Protein AF-A0A8C2P5B5-F1 (afdb_monomer)

Foldseek 3Di:
DDPPPPPPPALDDDDADDDDDAPPDPDPRQVVRVVVVLVSCVRPQAWDKDWDANPDPPGDIDIDIDHDDNDPD

InterPro domains:
  IPR017932 Glutamine amidotransferase type 2 domain [PS51278] (12-73)
  IPR029055 Nucleophile aminohydrolases, N-terminal [G3DSA:3.60.20.10] (12-63)
  IPR029055 Nucleophile aminohydrolases, N-terminal [SSF56235] (12-69)

pLDDT: mean 78.69, std 14.18, range [44.0, 94.81]

Structure (mmCIF, N/CA/C/O backbone):
data_AF-A0A8C2P5B5-F1
#
_entry.id   AF-A0A8C2P5B5-F1
#
loop_
_atom_site.group_PDB
_atom_site.id
_atom_site.type_symbol
_atom_site.label_atom_id
_atom_site.label_alt_id
_atom_site.label_comp_id
_atom_site.label_asym_id
_atom_site.label_entity_id
_atom_site.label_seq_id
_atom_site.pdbx_PDB_ins_code
_atom_site.Cartn_x
_atom_site.Cartn_y
_atom_site.Cartn_z
_atom_site.occupancy
_atom_site.B_iso_or_equiv
_atom_site.auth_seq_id
_atom_site.auth_comp_id
_atom_site.auth_asym_id
_atom_site.auth_atom_id
_atom_site.pdbx_PDB_mo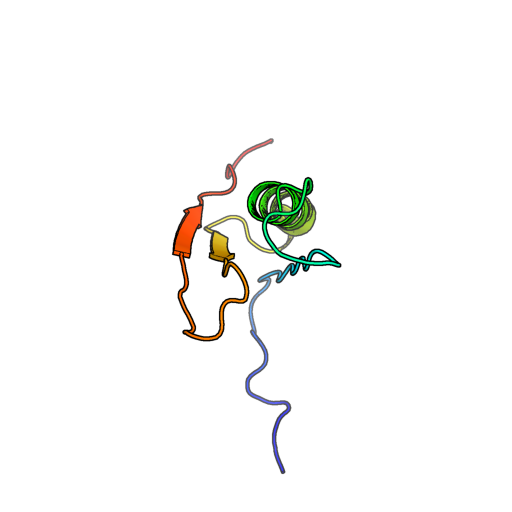del_num
ATOM 1 N N . MET A 1 1 ? -22.510 -19.267 -1.241 1.00 46.50 1 MET A N 1
ATOM 2 C CA . MET A 1 1 ? -21.153 -19.191 -0.670 1.00 46.50 1 MET A CA 1
ATOM 3 C C . MET A 1 1 ? -21.026 -17.799 -0.092 1.00 46.50 1 MET A C 1
ATOM 5 O O . MET A 1 1 ? -21.019 -16.838 -0.849 1.00 46.50 1 MET A O 1
ATOM 9 N N . GLU A 1 2 ? -21.110 -17.719 1.231 1.00 51.62 2 GLU A N 1
ATOM 10 C CA . GLU A 1 2 ? -21.065 -16.502 2.043 1.00 51.62 2 GLU A CA 1
ATOM 11 C C . GLU A 1 2 ? -19.705 -15.812 1.876 1.00 51.62 2 GLU A C 1
ATOM 13 O O . GLU A 1 2 ? -18.718 -16.224 2.478 1.00 51.62 2 GLU A O 1
ATOM 18 N N . LEU A 1 3 ? -19.628 -14.783 1.029 1.00 59.22 3 LEU A N 1
ATOM 19 C CA . LEU A 1 3 ? -18.476 -13.870 0.999 1.00 59.22 3 LEU A CA 1
ATOM 20 C C . LEU A 1 3 ? -18.804 -12.483 1.570 1.00 59.22 3 LEU A C 1
ATOM 22 O O . LEU A 1 3 ? -17.904 -11.667 1.737 1.00 59.22 3 LEU A O 1
ATOM 26 N N . GLU A 1 4 ? -20.072 -12.208 1.879 1.00 57.06 4 GLU A N 1
ATOM 27 C CA . GLU A 1 4 ? -20.539 -10.863 2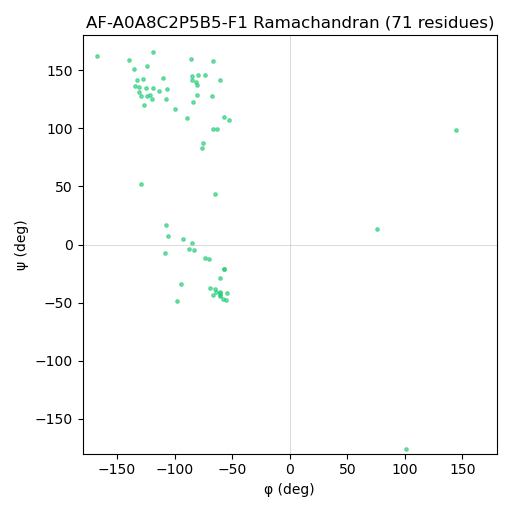.240 1.00 57.06 4 GLU A CA 1
ATOM 28 C C . GLU A 1 4 ? -20.424 -10.525 3.736 1.00 57.06 4 GLU A C 1
ATOM 30 O O . GLU A 1 4 ? -20.655 -9.382 4.114 1.00 57.06 4 GLU A O 1
ATOM 35 N N . GLU A 1 5 ? -19.995 -11.453 4.60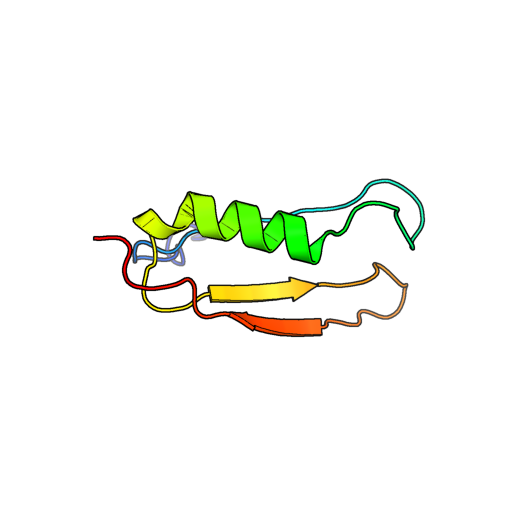0 1.00 60.00 5 GLU A N 1
ATOM 36 C CA . GLU A 1 5 ? -20.048 -11.244 6.060 1.00 60.00 5 GLU A CA 1
ATOM 37 C C . GLU A 1 5 ? -18.689 -10.951 6.747 1.00 60.00 5 GLU A C 1
ATOM 39 O O . GLU A 1 5 ? -18.615 -10.811 7.971 1.00 60.00 5 GLU A O 1
ATOM 44 N N . LEU A 1 6 ? -17.616 -10.753 5.968 1.00 56.97 6 LEU A N 1
ATOM 45 C CA . LEU A 1 6 ? -16.290 -10.303 6.443 1.00 56.97 6 LEU A CA 1
ATOM 46 C C . LEU A 1 6 ? -15.960 -8.846 6.059 1.00 56.97 6 LEU A C 1
ATOM 48 O O . LEU A 1 6 ? -14.799 -8.440 6.090 1.00 56.97 6 LEU A O 1
ATOM 52 N N . GLY A 1 7 ? -16.957 -8.047 5.667 1.00 61.41 7 GLY A N 1
ATOM 53 C CA . GLY A 1 7 ? -16.751 -6.624 5.389 1.00 61.41 7 GLY A CA 1
ATOM 54 C C . GLY A 1 7 ? -16.242 -5.880 6.626 1.00 61.41 7 GLY A C 1
ATOM 55 O O . GLY A 1 7 ? -16.670 -6.177 7.740 1.00 61.41 7 GLY A O 1
ATOM 56 N N . ILE A 1 8 ? -15.328 -4.922 6.437 1.00 55.56 8 ILE A N 1
ATOM 57 C CA . ILE A 1 8 ? -14.842 -4.040 7.506 1.00 55.56 8 ILE A CA 1
ATOM 58 C C . ILE A 1 8 ? -16.055 -3.319 8.112 1.00 55.56 8 ILE A C 1
ATOM 60 O O . ILE A 1 8 ? -16.702 -2.519 7.443 1.00 55.56 8 ILE A O 1
ATOM 64 N N . ARG A 1 9 ? -16.406 -3.679 9.354 1.00 55.62 9 ARG A N 1
ATOM 65 C CA . ARG A 1 9 ? -17.662 -3.281 10.021 1.00 55.62 9 ARG A CA 1
ATOM 66 C C . ARG A 1 9 ? -17.592 -1.913 10.713 1.00 55.62 9 ARG A C 1
ATOM 68 O O . ARG A 1 9 ? -18.574 -1.487 11.308 1.00 55.62 9 ARG A O 1
ATOM 75 N N . GLU A 1 10 ? -16.455 -1.236 10.621 1.00 59.28 10 GLU A N 1
ATOM 76 C CA . GLU A 1 10 ? -16.212 0.102 11.167 1.00 59.28 10 GLU A CA 1
ATOM 77 C C . GLU A 1 10 ? -15.869 1.069 10.031 1.00 59.28 10 GLU A C 1
ATOM 79 O O . GLU A 1 10 ? -15.593 0.633 8.913 1.00 59.28 10 GLU A O 1
ATOM 84 N N . GLU A 1 11 ? -15.904 2.377 10.288 1.00 67.50 11 GLU A N 1
ATOM 85 C CA . GLU A 1 11 ? -15.673 3.436 9.297 1.00 67.50 11 GLU A CA 1
ATOM 86 C C . GLU A 1 11 ? -14.232 3.451 8.724 1.00 67.50 11 GLU A C 1
ATOM 88 O O . GLU A 1 11 ? -13.616 4.485 8.568 1.00 67.50 11 GLU A O 1
ATOM 93 N N . CYS A 1 12 ? -13.600 2.340 8.363 1.00 77.06 12 CYS A N 1
ATOM 94 C CA . CYS A 1 12 ? -12.293 2.392 7.708 1.00 77.06 12 CYS A CA 1
ATOM 95 C C . CYS A 1 12 ? -12.432 2.720 6.209 1.00 77.06 12 CYS A C 1
ATOM 97 O O . CYS A 1 12 ? -13.378 2.307 5.537 1.00 77.06 12 CYS A O 1
ATOM 99 N N . GLY A 1 13 ? -11.458 3.451 5.661 1.00 82.81 13 GLY A N 1
ATOM 100 C CA . GLY A 1 13 ? -11.341 3.733 4.228 1.00 82.81 13 GLY A CA 1
ATOM 101 C C . GLY A 1 13 ? -10.150 3.005 3.603 1.00 82.81 13 GLY A C 1
ATOM 102 O O . GLY A 1 13 ? -9.098 2.895 4.227 1.00 82.81 13 GLY A O 1
ATOM 103 N N . VAL A 1 14 ? -10.298 2.539 2.360 1.00 89.88 14 VAL A N 1
ATOM 104 C CA . VAL A 1 14 ? -9.209 1.926 1.581 1.00 89.88 14 VAL A CA 1
ATOM 105 C C . VAL A 1 14 ? -8.970 2.745 0.318 1.00 89.88 14 VAL A C 1
ATOM 107 O O . VAL A 1 14 ? -9.913 3.102 -0.386 1.00 89.88 14 VAL A O 1
ATOM 110 N N . PHE A 1 15 ? -7.701 3.019 0.017 1.00 91.81 15 PHE A N 1
ATOM 111 C CA . PHE A 1 15 ? -7.275 3.679 -1.213 1.00 91.81 15 PHE A CA 1
ATOM 112 C C . PHE A 1 15 ? -6.123 2.898 -1.853 1.00 91.81 15 PHE A C 1
ATOM 114 O O . PHE A 1 15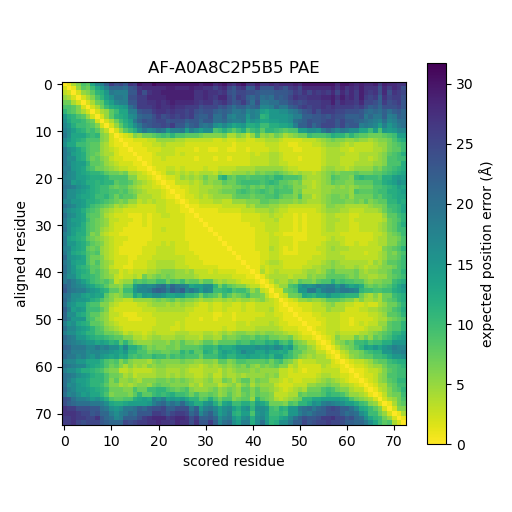 ? -5.194 2.484 -1.162 1.00 91.81 15 PHE A O 1
ATOM 121 N N . GLY A 1 16 ? -6.180 2.708 -3.173 1.00 94.00 16 GLY A N 1
ATOM 122 C CA . GLY A 1 16 ? -5.155 2.014 -3.950 1.00 94.00 16 GLY A CA 1
ATOM 123 C C . GLY A 1 16 ? -4.692 2.854 -5.135 1.00 94.00 16 GLY A C 1
ATOM 124 O O . GLY A 1 16 ? -5.493 3.535 -5.770 1.00 94.00 16 GLY A O 1
ATOM 125 N N . CYS A 1 17 ? -3.397 2.791 -5.440 1.00 93.38 17 CYS A N 1
ATOM 126 C CA . CYS A 1 17 ? -2.795 3.430 -6.606 1.00 93.38 17 CYS A CA 1
ATOM 127 C C . CYS A 1 17 ? -1.853 2.439 -7.288 1.00 93.38 17 CYS A C 1
ATOM 129 O O . CYS A 1 17 ? -1.077 1.757 -6.619 1.00 93.38 17 CYS A O 1
ATOM 131 N N . ILE A 1 18 ? -1.921 2.381 -8.615 1.00 91.88 18 ILE A N 1
ATOM 132 C CA . ILE A 1 18 ? -1.024 1.594 -9.455 1.00 91.88 18 ILE A CA 1
ATOM 133 C C . ILE A 1 18 ? -0.511 2.490 -10.579 1.00 91.88 18 ILE A C 1
ATOM 135 O O . ILE A 1 18 ? -1.288 3.187 -11.232 1.00 91.88 18 ILE A O 1
ATOM 139 N N . ALA A 1 19 ? 0.802 2.493 -10.787 1.00 92.00 19 ALA A N 1
ATOM 140 C CA . ALA A 1 19 ? 1.398 3.180 -11.921 1.00 92.00 19 ALA A CA 1
ATOM 141 C C . ALA A 1 19 ? 1.371 2.277 -13.157 1.00 92.00 19 ALA A C 1
ATOM 143 O O . ALA A 1 19 ? 1.598 1.073 -13.063 1.00 92.00 19 ALA A O 1
ATOM 144 N N . SER A 1 20 ? 1.117 2.870 -14.321 1.00 88.94 20 SER A N 1
ATOM 145 C CA . SER A 1 20 ? 1.260 2.193 -15.608 1.00 88.94 20 SER A CA 1
ATOM 146 C C . SER A 1 20 ? 2.702 2.263 -16.107 1.00 88.94 20 SER A C 1
ATOM 148 O O . SER A 1 20 ? 3.345 3.307 -15.976 1.00 88.94 20 SER A O 1
ATOM 150 N N . GLY A 1 21 ? 3.152 1.206 -16.782 1.00 84.56 21 GLY A N 1
ATOM 151 C CA . GLY A 1 21 ? 4.469 1.139 -17.417 1.00 84.56 21 GLY A CA 1
ATOM 152 C C . GLY A 1 21 ? 5.489 0.342 -16.609 1.00 84.56 21 GLY A C 1
ATOM 153 O O . GLY A 1 21 ? 5.158 -0.268 -15.595 1.00 84.56 21 GLY A O 1
ATOM 154 N N . GLU A 1 22 ? 6.728 0.322 -17.096 1.00 82.75 22 GLU A N 1
ATOM 155 C CA . GLU A 1 22 ? 7.838 -0.334 -16.405 1.00 82.75 22 GLU A CA 1
ATOM 156 C C . GLU A 1 22 ? 8.279 0.477 -15.180 1.00 82.75 22 GLU A C 1
ATOM 158 O O . GLU A 1 22 ? 8.244 1.710 -15.171 1.00 82.75 22 GLU A O 1
ATOM 163 N N . TRP A 1 23 ? 8.701 -0.226 -14.132 1.00 83.56 23 TRP A N 1
ATOM 164 C CA . TRP A 1 23 ? 9.294 0.388 -12.951 1.00 83.56 23 TRP A CA 1
ATOM 165 C C . TRP A 1 23 ? 10.785 0.690 -13.199 1.00 83.56 23 TRP A C 1
ATOM 167 O O . TRP A 1 23 ?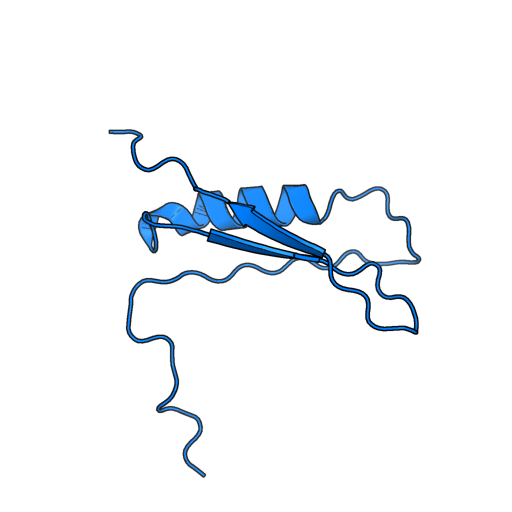 11.480 -0.166 -13.749 1.00 83.56 23 TRP A O 1
ATOM 177 N N . PRO A 1 24 ? 11.331 1.841 -12.756 1.00 86.56 24 PRO A N 1
ATOM 178 C CA . PRO A 1 24 ? 10.698 2.904 -11.974 1.00 86.56 24 PRO A CA 1
ATOM 179 C C . PRO A 1 24 ? 9.853 3.869 -12.815 1.00 86.56 24 PRO A C 1
ATOM 181 O O . PRO A 1 24 ? 10.271 4.344 -13.867 1.00 86.56 24 PRO A O 1
ATOM 184 N N . THR A 1 25 ? 8.678 4.220 -12.294 1.00 85.69 25 THR A N 1
ATOM 185 C CA . THR A 1 25 ? 7.813 5.256 -12.877 1.00 85.69 25 THR A CA 1
ATOM 186 C C . THR A 1 25 ? 8.197 6.655 -12.377 1.00 85.69 25 THR A C 1
ATOM 188 O O . THR A 1 25 ? 8.807 6.805 -11.319 1.00 85.69 25 THR A O 1
ATOM 191 N N . GLN A 1 26 ? 7.799 7.701 -13.111 1.00 88.50 26 GLN A N 1
ATOM 192 C CA . GLN A 1 26 ? 7.878 9.089 -12.632 1.00 88.50 26 GLN A CA 1
ATOM 193 C C . GLN A 1 26 ? 6.814 9.420 -11.570 1.00 88.50 26 GLN A C 1
ATOM 195 O O . GLN A 1 26 ? 6.878 10.480 -10.950 1.00 88.50 26 GLN A O 1
ATOM 200 N N . LEU A 1 27 ? 5.826 8.542 -11.369 1.00 90.31 27 LEU A N 1
ATOM 201 C CA . LEU A 1 27 ? 4.772 8.729 -10.378 1.00 90.31 27 LEU A CA 1
ATOM 202 C C . LEU A 1 27 ? 5.227 8.258 -8.990 1.00 90.31 27 LEU A C 1
ATOM 204 O O . LEU A 1 27 ? 5.530 7.083 -8.789 1.00 90.31 27 LEU A O 1
ATOM 208 N N . ASP A 1 28 ? 5.180 9.151 -8.003 1.00 91.12 28 ASP A N 1
ATOM 209 C CA . ASP A 1 28 ? 5.367 8.793 -6.595 1.00 91.12 28 ASP A CA 1
ATOM 210 C C . ASP A 1 28 ? 4.096 8.116 -6.048 1.00 91.12 28 ASP A C 1
ATOM 212 O O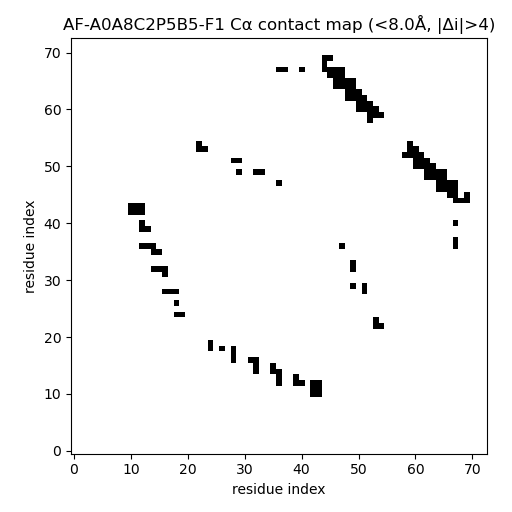 . ASP A 1 28 ? 3.208 8.744 -5.465 1.00 91.12 28 ASP A O 1
ATOM 216 N N . VAL A 1 29 ? 3.981 6.809 -6.298 1.00 92.44 29 VAL A N 1
ATOM 217 C CA . VAL A 1 29 ? 2.839 5.981 -5.876 1.00 92.44 29 VAL A CA 1
ATOM 218 C C . VAL A 1 29 ? 2.586 6.063 -4.358 1.00 92.44 29 VAL A C 1
ATOM 220 O O . VAL A 1 29 ? 1.434 6.300 -3.984 1.00 92.44 29 VAL A O 1
ATOM 223 N N . PRO A 1 30 ? 3.595 5.931 -3.466 1.00 91.38 30 PRO A N 1
ATOM 224 C CA . PRO A 1 30 ? 3.402 6.141 -2.027 1.00 91.38 30 PRO A CA 1
ATOM 225 C C . PRO A 1 30 ? 2.788 7.503 -1.674 1.00 91.38 30 PRO A C 1
ATOM 227 O O . PRO A 1 30 ? 1.900 7.578 -0.817 1.00 91.38 30 PRO A O 1
ATOM 230 N N . HIS A 1 31 ? 3.226 8.578 -2.335 1.00 91.88 31 HIS A N 1
ATOM 231 C CA . HIS A 1 31 ? 2.685 9.912 -2.090 1.00 91.88 31 HIS A CA 1
ATOM 232 C C . HIS A 1 31 ? 1.223 10.032 -2.535 1.00 91.88 31 HIS A C 1
ATOM 234 O O . HIS A 1 31 ? 0.388 10.533 -1.782 1.00 91.88 31 HIS A O 1
ATOM 240 N N . VAL A 1 32 ? 0.876 9.500 -3.711 1.00 94.81 32 VAL A N 1
ATOM 241 C CA . VAL A 1 32 ? -0.517 9.477 -4.193 1.00 94.81 32 VAL A CA 1
ATOM 242 C C . VAL A 1 32 ? -1.420 8.686 -3.243 1.00 94.81 32 VAL A C 1
ATOM 244 O O . VAL A 1 32 ? -2.520 9.141 -2.929 1.00 94.81 32 VAL A O 1
ATOM 247 N N . ILE A 1 33 ? -0.951 7.541 -2.730 1.00 94.38 33 ILE A N 1
ATOM 248 C CA . ILE A 1 33 ? -1.690 6.762 -1.723 1.00 94.38 33 ILE A CA 1
ATOM 249 C C . ILE A 1 33 ? -1.912 7.592 -0.458 1.00 94.38 33 ILE A C 1
ATOM 251 O O . ILE A 1 33 ? -3.024 7.629 0.063 1.00 94.38 33 ILE A O 1
ATOM 255 N N . THR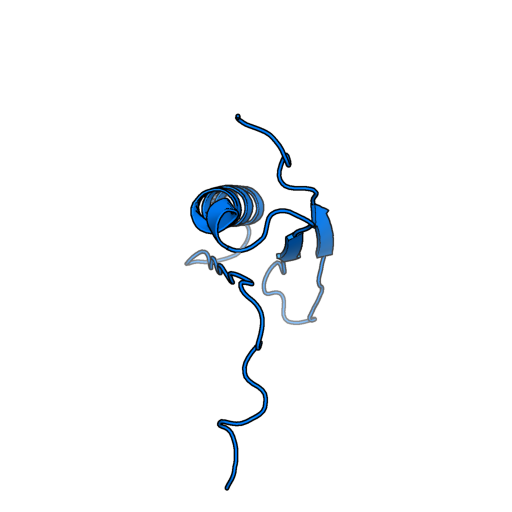 A 1 34 ? -0.884 8.307 0.002 1.00 91.19 34 THR A N 1
ATOM 256 C CA . THR A 1 34 ? -0.978 9.185 1.177 1.00 91.19 34 THR A CA 1
ATOM 257 C C . THR A 1 34 ? -2.057 10.255 0.991 1.00 91.19 34 THR A C 1
ATOM 259 O O . THR A 1 34 ? -2.894 10.439 1.871 1.00 91.19 34 THR A O 1
ATOM 262 N N . LEU A 1 35 ? -2.093 10.925 -0.165 1.00 91.94 35 LEU A N 1
ATOM 263 C CA . LEU A 1 35 ? -3.114 11.933 -0.474 1.00 91.94 35 LEU A CA 1
ATOM 264 C C . LEU A 1 35 ? -4.527 11.334 -0.534 1.00 91.94 35 LEU A C 1
ATOM 266 O O . LEU A 1 35 ? -5.470 11.930 -0.012 1.00 91.94 35 LEU A O 1
ATOM 270 N N . GLY A 1 36 ? -4.676 10.146 -1.125 1.00 91.75 36 GLY A N 1
ATOM 271 C CA . GLY A 1 36 ? -5.948 9.424 -1.149 1.00 91.75 36 GLY A CA 1
ATOM 272 C C . GLY A 1 36 ? -6.455 9.080 0.254 1.00 91.75 36 GLY A C 1
ATOM 273 O O . GLY A 1 36 ? -7.625 9.305 0.561 1.00 91.75 36 GLY A O 1
ATOM 274 N N . LEU A 1 37 ? -5.563 8.621 1.137 1.00 89.69 37 LEU A N 1
ATOM 275 C CA . LEU A 1 37 ? -5.878 8.343 2.541 1.00 89.69 37 LEU A CA 1
ATOM 276 C C . LEU A 1 37 ? -6.265 9.611 3.319 1.00 89.69 37 LEU A C 1
ATOM 278 O O . LEU A 1 37 ? -7.215 9.570 4.097 1.00 89.69 37 LEU A O 1
ATOM 282 N N . VAL A 1 38 ? -5.617 10.753 3.058 1.00 87.81 38 VAL A N 1
ATOM 283 C CA . VAL A 1 38 ? -6.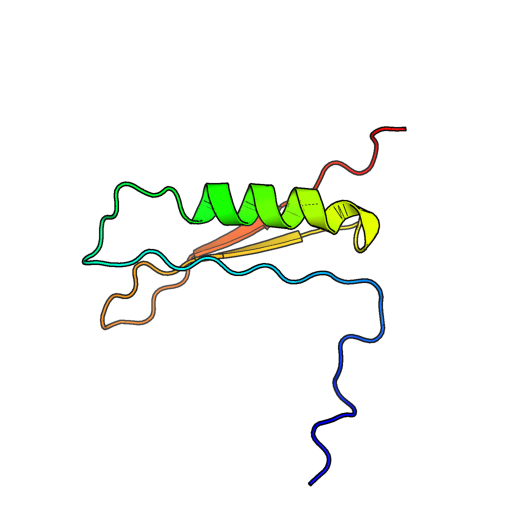031 12.058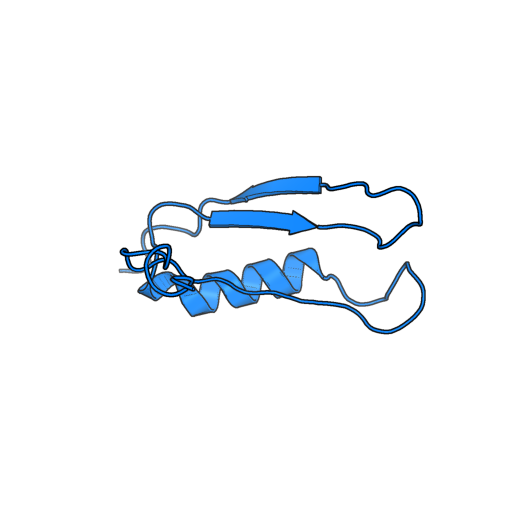 3.616 1.00 87.81 38 VAL A CA 1
ATOM 284 C C . VAL A 1 38 ? -7.453 12.425 3.175 1.00 87.81 38 VAL A C 1
ATOM 286 O O . VAL A 1 38 ? -8.250 12.879 3.991 1.00 87.81 38 VAL A O 1
ATOM 289 N N . GLY A 1 39 ? -7.828 12.175 1.915 1.00 88.00 39 GLY A N 1
ATOM 290 C CA . GLY A 1 39 ? -9.208 12.375 1.449 1.00 88.00 39 GLY A CA 1
ATOM 291 C C . GLY A 1 39 ? -10.241 11.514 2.196 1.00 88.00 39 GLY A C 1
ATOM 292 O O . GLY A 1 39 ? -11.393 11.921 2.371 1.00 88.00 39 GLY A O 1
ATOM 293 N N . LEU A 1 40 ? -9.821 10.349 2.695 1.00 86.12 40 LEU A N 1
ATOM 294 C CA . LEU A 1 40 ? -10.644 9.409 3.461 1.00 86.12 40 LEU A CA 1
ATOM 295 C C . LEU A 1 40 ? -10.573 9.608 4.985 1.00 86.12 40 LEU A C 1
ATOM 297 O O . LEU A 1 40 ? -11.219 8.853 5.709 1.00 86.12 40 LEU A O 1
ATOM 301 N N . GLN A 1 41 ? -9.877 10.636 5.485 1.00 81.31 41 GLN A N 1
ATOM 302 C CA . GLN A 1 41 ? -9.704 10.882 6.929 1.00 81.31 41 GLN A CA 1
ATOM 303 C C . GLN A 1 41 ? -11.024 11.029 7.710 1.00 81.31 41 GLN A C 1
ATOM 305 O O . GLN A 1 41 ? -11.058 10.867 8.923 1.00 81.31 41 GLN A O 1
ATOM 310 N N . HIS A 1 42 ? -12.121 11.355 7.020 1.00 80.19 42 HIS A N 1
ATOM 311 C CA . HIS A 1 42 ? -13.457 11.457 7.610 1.00 80.19 42 HIS A CA 1
ATOM 312 C C . HIS A 1 42 ? -14.045 10.103 8.023 1.00 80.19 42 HIS A C 1
ATOM 314 O O . HIS A 1 42 ? -15.069 10.092 8.690 1.00 80.19 42 HIS A O 1
ATOM 320 N N . ARG A 1 43 ? -13.435 8.994 7.587 1.00 74.50 43 ARG A N 1
ATOM 321 C CA . ARG A 1 43 ? -13.858 7.633 7.920 1.00 74.50 43 ARG A CA 1
ATOM 322 C C . ARG A 1 43 ? -13.004 7.092 9.073 1.00 74.50 43 ARG A C 1
ATOM 324 O O . ARG A 1 43 ? -13.530 6.654 10.082 1.00 74.50 43 ARG A O 1
ATOM 331 N N . GLY A 1 44 ? -11.680 7.211 8.992 1.00 68.25 44 GLY A N 1
ATOM 332 C CA . GLY A 1 44 ? -10.776 6.749 10.048 1.00 68.25 44 GLY A CA 1
ATOM 333 C C . GLY A 1 44 ? -9.827 7.849 10.488 1.00 68.25 44 GLY A C 1
ATOM 334 O O . GLY A 1 44 ? -9.043 8.338 9.676 1.00 68.25 44 GLY A O 1
ATOM 335 N N . GLN A 1 45 ? -9.878 8.214 11.769 1.00 63.16 45 GLN A N 1
ATOM 336 C CA . GLN A 1 45 ? -8.960 9.195 12.347 1.00 63.16 45 GLN A CA 1
ATOM 337 C C . GLN A 1 45 ? -7.752 8.514 13.008 1.00 63.16 45 GLN A C 1
ATOM 339 O O . GLN A 1 45 ? -6.641 8.993 12.886 1.00 63.16 45 GLN A O 1
ATOM 344 N N . GLU A 1 46 ? -7.909 7.340 13.611 1.00 69.50 46 GLU A N 1
ATOM 345 C CA . GLU A 1 46 ? -6.945 6.794 14.582 1.00 69.50 46 GLU A CA 1
ATOM 346 C C . GLU A 1 46 ? -5.582 6.359 14.015 1.00 69.50 46 GLU A C 1
ATOM 348 O O . GLU A 1 46 ? -4.546 6.521 14.666 1.00 69.50 46 GLU A O 1
ATOM 353 N N . SER A 1 47 ? -5.554 5.786 12.810 1.00 78.19 47 SER A N 1
ATOM 354 C CA . SER A 1 47 ? -4.319 5.334 12.161 1.00 78.19 47 SER A CA 1
ATOM 355 C C . SER A 1 47 ? -4.532 5.005 10.682 1.00 78.19 47 SER A C 1
ATOM 357 O O . SER A 1 47 ? -5.655 4.788 10.232 1.00 78.19 47 SER A O 1
ATOM 359 N N . ALA A 1 48 ? -3.441 4.937 9.921 1.00 86.88 48 ALA A N 1
ATOM 360 C CA . ALA A 1 48 ? -3.420 4.448 8.551 1.00 86.88 48 ALA A CA 1
ATOM 361 C C . ALA A 1 48 ? -2.179 3.580 8.282 1.00 86.88 48 ALA A C 1
ATOM 363 O O . ALA A 1 48 ? -1.159 3.650 8.973 1.00 86.88 48 ALA A O 1
ATOM 364 N N . GLY A 1 49 ? -2.259 2.747 7.249 1.00 89.44 49 GLY A N 1
ATOM 365 C CA . GLY A 1 49 ? -1.158 1.903 6.797 1.00 89.44 49 GLY A CA 1
ATOM 366 C C . GLY A 1 49 ? -0.984 1.998 5.289 1.00 89.44 49 GLY A C 1
ATOM 367 O O . GLY A 1 49 ? -1.965 2.045 4.551 1.00 89.44 49 GLY A O 1
ATOM 368 N N . ILE A 1 50 ? 0.267 2.008 4.833 1.00 92.12 50 ILE A N 1
ATOM 369 C CA . ILE A 1 50 ? 0.618 1.961 3.413 1.00 92.12 50 ILE A CA 1
ATOM 370 C C . ILE A 1 50 ? 1.491 0.737 3.172 1.00 92.12 50 ILE A C 1
ATOM 372 O O . ILE A 1 50 ? 2.503 0.546 3.851 1.00 92.12 50 ILE A O 1
ATOM 376 N N . VAL A 1 51 ? 1.114 -0.064 2.179 1.00 93.81 51 VAL A N 1
ATOM 377 C CA . VAL A 1 51 ? 1.921 -1.165 1.652 1.00 93.81 51 VAL A CA 1
ATOM 378 C C . VAL A 1 51 ? 2.194 -0.883 0.182 1.00 93.81 51 VAL A C 1
ATOM 380 O O . VAL A 1 51 ? 1.257 -0.666 -0.583 1.00 93.81 51 VAL A O 1
ATOM 383 N N . THR A 1 52 ? 3.463 -0.870 -0.217 1.00 91.88 52 THR A N 1
ATOM 384 C CA . THR A 1 52 ? 3.863 -0.682 -1.618 1.00 91.88 52 THR A CA 1
ATOM 385 C C . THR A 1 52 ? 4.736 -1.825 -2.112 1.00 91.88 52 THR A C 1
ATOM 387 O O . THR A 1 52 ? 5.424 -2.480 -1.329 1.00 91.88 52 THR A O 1
ATOM 390 N N . SER A 1 53 ? 4.703 -2.057 -3.421 1.00 90.12 53 SER A N 1
ATOM 391 C CA . SER A 1 53 ? 5.569 -2.993 -4.136 1.00 90.12 53 SER A CA 1
ATOM 392 C C . SER A 1 53 ? 6.071 -2.325 -5.414 1.00 90.12 53 SER A C 1
ATOM 394 O O . SER A 1 53 ? 5.388 -1.463 -5.966 1.00 90.12 53 SER A O 1
ATOM 396 N N . ASP A 1 54 ? 7.260 -2.714 -5.862 1.00 87.69 54 ASP A N 1
ATOM 397 C CA . ASP A 1 54 ? 7.838 -2.295 -7.142 1.00 87.69 54 ASP A CA 1
ATOM 398 C C . ASP A 1 54 ? 7.339 -3.141 -8.327 1.00 87.69 54 ASP A C 1
ATOM 400 O O . ASP A 1 54 ? 7.651 -2.835 -9.474 1.00 87.69 54 ASP A O 1
ATOM 404 N N . GLY A 1 55 ? 6.540 -4.183 -8.066 1.00 84.38 55 GLY A N 1
ATOM 405 C CA . GLY A 1 55 ? 5.984 -5.048 -9.106 1.00 84.38 55 GLY A CA 1
ATOM 406 C C . GLY A 1 55 ? 6.990 -6.033 -9.707 1.00 84.38 55 GLY A C 1
ATOM 407 O O . GLY A 1 55 ? 6.696 -6.639 -10.737 1.00 84.38 55 GLY A O 1
ATOM 408 N N . ASN A 1 56 ? 8.156 -6.220 -9.081 1.00 80.75 56 ASN A N 1
ATOM 409 C CA . ASN A 1 56 ? 9.136 -7.209 -9.521 1.00 80.75 56 ASN A CA 1
ATOM 410 C C . ASN A 1 56 ? 8.623 -8.649 -9.341 1.00 80.75 56 ASN A C 1
ATOM 412 O O . ASN A 1 56 ? 7.774 -8.937 -8.497 1.00 80.75 56 ASN A O 1
ATOM 416 N N . SER A 1 57 ? 9.201 -9.588 -10.101 1.00 74.62 57 SER A N 1
ATOM 417 C CA . SER A 1 57 ? 8.827 -11.015 -10.096 1.00 74.62 57 SER A CA 1
ATOM 418 C C . SER A 1 57 ? 8.928 -11.685 -8.721 1.00 74.62 57 SER A C 1
ATOM 420 O O . SER A 1 57 ? 8.323 -12.730 -8.492 1.00 74.62 57 SER A O 1
ATOM 422 N N . ILE A 1 58 ? 9.712 -11.101 -7.812 1.00 80.50 58 ILE A N 1
ATOM 423 C CA . ILE A 1 58 ? 9.787 -11.502 -6.411 1.00 80.50 58 ILE A CA 1
ATOM 424 C C . ILE A 1 58 ? 8.914 -10.519 -5.627 1.00 80.50 58 ILE A C 1
ATOM 426 O O . ILE A 1 58 ? 9.249 -9.332 -5.593 1.00 80.50 58 ILE A O 1
ATOM 430 N N . PRO A 1 59 ? 7.826 -10.976 -4.982 1.00 75.31 59 PRO A N 1
ATOM 431 C CA . PRO A 1 59 ? 6.931 -10.095 -4.252 1.00 75.31 59 PRO A CA 1
ATOM 432 C C . PRO A 1 59 ? 7.662 -9.515 -3.041 1.00 75.31 59 PRO A C 1
ATOM 434 O O . PRO A 1 59 ? 7.806 -10.160 -2.001 1.00 75.31 59 PRO A O 1
ATOM 437 N N . THR A 1 60 ? 8.145 -8.285 -3.191 1.00 84.12 60 THR A N 1
ATOM 438 C CA . THR A 1 60 ? 8.686 -7.492 -2.092 1.00 84.12 60 THR A CA 1
ATOM 439 C C . THR A 1 60 ? 7.691 -6.400 -1.736 1.00 84.12 60 THR A C 1
ATOM 441 O O . THR A 1 60 ? 7.136 -5.727 -2.609 1.00 84.12 60 THR A O 1
ATOM 444 N N . PHE A 1 61 ? 7.445 -6.249 -0.436 1.00 87.44 61 PHE A N 1
ATOM 445 C CA . PHE A 1 61 ? 6.503 -5.274 0.092 1.00 87.44 61 PHE A CA 1
ATOM 446 C C . PHE A 1 61 ? 7.198 -4.378 1.107 1.00 87.44 61 PHE A C 1
ATOM 448 O O . PHE A 1 61 ? 7.912 -4.853 1.992 1.00 87.44 61 PHE A O 1
ATOM 455 N N . LYS A 1 62 ? 6.964 -3.072 0.993 1.00 88.25 62 LYS A N 1
ATOM 456 C CA . LYS A 1 62 ? 7.392 -2.072 1.972 1.00 88.25 62 LYS A CA 1
ATOM 457 C C . LYS A 1 62 ? 6.169 -1.589 2.731 1.00 88.25 62 LYS A C 1
ATOM 459 O O . LYS A 1 62 ? 5.208 -1.139 2.115 1.00 88.25 62 LYS A O 1
ATOM 464 N N . THR A 1 63 ? 6.210 -1.668 4.057 1.00 87.44 63 THR A N 1
ATOM 465 C CA . THR A 1 63 ? 5.087 -1.301 4.927 1.00 87.44 63 THR A CA 1
ATOM 466 C C . THR A 1 63 ? 5.430 -0.082 5.769 1.00 87.44 63 THR A C 1
ATOM 468 O O . THR A 1 63 ? 6.466 -0.073 6.432 1.00 87.44 63 THR A O 1
ATOM 471 N N . HIS A 1 64 ? 4.540 0.903 5.814 1.00 84.00 64 HIS A N 1
ATOM 472 C CA . HIS A 1 64 ? 4.671 2.074 6.677 1.00 84.00 64 HIS A CA 1
ATOM 473 C C . HIS A 1 64 ? 3.377 2.276 7.461 1.00 84.00 64 HIS A C 1
ATOM 475 O O . HIS A 1 64 ? 2.294 2.329 6.879 1.00 84.00 64 HIS A O 1
ATOM 481 N N . LYS A 1 65 ? 3.495 2.400 8.787 1.00 81.81 65 LYS A N 1
ATOM 482 C CA . LYS A 1 65 ? 2.410 2.923 9.621 1.00 81.81 65 LYS A CA 1
ATOM 483 C C . LYS A 1 65 ? 2.445 4.440 9.526 1.00 81.81 65 LYS A C 1
ATOM 485 O O . LYS A 1 65 ? 3.500 5.040 9.730 1.00 81.81 65 LYS A O 1
ATOM 490 N N . VAL A 1 66 ? 1.309 5.038 9.214 1.00 74.12 66 VAL A N 1
ATOM 491 C CA . VAL A 1 66 ? 1.161 6.482 9.073 1.00 74.12 66 VAL A CA 1
ATOM 492 C C . VAL A 1 66 ? 0.058 6.918 10.019 1.00 74.12 66 VAL A C 1
ATOM 494 O O . VAL A 1 66 ? -1.039 6.372 9.999 1.00 74.12 66 VAL A O 1
ATOM 497 N N . TYR A 1 67 ? 0.338 7.906 10.856 1.00 70.31 67 TYR A N 1
ATOM 498 C CA . TYR A 1 67 ? -0.708 8.580 11.610 1.00 70.31 67 TYR A CA 1
ATOM 499 C C . TYR A 1 67 ? -1.187 9.737 10.741 1.00 70.31 67 TYR A C 1
ATOM 501 O O . TYR A 1 67 ? -0.441 10.684 10.491 1.00 70.31 67 TYR A O 1
ATOM 509 N N . LEU A 1 68 ? -2.399 9.621 10.201 1.00 65.81 68 LEU A N 1
ATOM 510 C CA . LEU A 1 68 ? -3.066 10.767 9.594 1.00 65.81 68 LEU A CA 1
ATOM 511 C C . LEU A 1 68 ? -3.381 11.718 10.750 1.00 65.81 68 LEU A C 1
ATOM 513 O O . LEU A 1 68 ? -3.894 11.267 11.768 1.00 65.81 68 LEU A O 1
ATOM 517 N N . ASN A 1 69 ? -2.987 12.990 10.643 1.00 60.16 69 ASN A N 1
ATOM 518 C CA . ASN A 1 69 ? -3.150 13.953 11.734 1.00 60.16 69 ASN A CA 1
ATOM 519 C C . ASN A 1 69 ? -4.605 13.971 12.223 1.00 60.16 69 ASN A C 1
ATOM 521 O O . ASN A 1 69 ? -5.490 14.505 11.552 1.00 60.16 69 ASN A O 1
ATOM 525 N N . ILE A 1 70 ? -4.811 13.400 13.408 1.00 55.03 70 ILE A N 1
ATOM 526 C CA . ILE A 1 70 ? -6.031 13.505 14.198 1.00 55.03 70 ILE A CA 1
ATOM 527 C C . ILE A 1 70 ? -5.993 14.887 14.801 1.00 55.03 70 ILE A C 1
ATOM 529 O O . ILE A 1 70 ? -5.371 15.067 15.839 1.00 55.03 70 ILE A O 1
ATOM 533 N N . ASP A 1 71 ? -6.519 15.849 14.053 1.00 54.09 71 ASP A N 1
ATOM 534 C CA . ASP A 1 71 ? -6.993 17.162 14.492 1.00 54.09 71 ASP A CA 1
ATOM 535 C C . ASP A 1 71 ? -6.686 18.211 13.409 1.00 54.09 71 ASP A C 1
ATOM 537 O O . ASP A 1 71 ? -5.578 18.736 13.265 1.00 54.09 71 ASP A O 1
ATOM 541 N N . LYS A 1 72 ? -7.713 18.511 12.612 1.00 48.53 72 LYS A N 1
ATOM 542 C CA . LYS A 1 72 ? -7.892 19.847 12.038 1.00 48.53 72 LYS A CA 1
ATOM 543 C C . LYS A 1 72 ? -9.316 20.326 12.314 1.00 48.53 72 LYS A C 1
ATOM 545 O O . LYS A 1 72 ? -10.015 20.711 11.371 1.00 48.53 72 LYS A O 1
ATOM 550 N N . ARG A 1 73 ? -9.733 20.263 13.582 1.00 44.00 73 ARG A N 1
ATOM 551 C CA . ARG A 1 73 ? -10.635 21.210 14.251 1.00 44.00 73 ARG A CA 1
ATOM 552 C C . ARG A 1 73 ? -11.009 20.759 15.655 1.00 44.00 73 ARG A C 1
ATOM 554 O O . ARG A 1 73 ? -11.479 19.607 15.774 1.00 44.00 73 ARG A O 1
#

Secondary structure (DSSP, 8-state):
---GGGS--SS---------SSSSPSS-HHHHHHHHHHHTTTT--S-EEEEE----SS---EEEEE---S---

Solvent-accessible surface area (backbone atoms only — not comparable to full-atom values): 5033 Å² total; per-residue (Å²): 132,93,74,79,84,76,62,80,89,58,58,73,67,88,67,85,70,82,82,83,78,70,75,86,59,95,67,62,51,73,58,54,35,50,54,46,45,60,74,35,39,90,46,37,48,87,59,46,75,48,77,48,63,76,79,54,98,64,92,54,77,48,77,45,84,40,73,56,81,78,73,92,124

Radius of gyration: 14.82 Å; Cα contacts (8 Å, |Δi|>4): 72; chains: 1; bounding box: 32×40×32 Å

Mean predicted aligned error: 9.0 Å

Nearest PDB structures (foldseek):
  8kea-assembly1_W  TM=3.303E-01  e=2.417E+00  unclassified Caudoviricetes
  7mca-assembly1_I  TM=2.384E-01  e=6.189E+00  Saccharomyces cerevisiae

Sequence (73 aa):
MELEELGIREECGVFGCIASGEWPTQLDVPHVITLGLVGLQHRGQESAGIVTSDGNSIPTFKTHKVYLNIDKR

Organism: Capra hircus (NCBI:txid9925)